Protein AF-W7FIF8-F1 (afdb_monomer)

Sequence (119 aa):
MKDNLNKTILILSYNGIMEESIPKFECELEFLQSLCNIDYIKHLYENKYFNDYNFINYLKYLNYWRNKPYIFYVHFPICLYVLDILNNNNTNIYFNHANSFQNFIYYLKLHWLYFSYQI

Secondary structure (DSSP, 8-state):
-HHHHHHHHHHHHHTT--S----HHHHHHHHHHHTT-HHHHHHHHHTTGGG-HHHHHHHHHGGGGGSTTGGGG-S-THHHHHHHHHHSTTHHHHHHSTTHHHHHHHHHHHHHHHHHTT-

Foldseek 3Di:
DVVVVVVVVVVVVVVPPPDDPPPVLVVLLVVLLCLVPLVVVVVCVVVPVLVDPVSLVVLVVSCVCVDPPNVVSRPDPVSVVSSVCSNDPCNVVQVPDPCNSVVVVVVVVVVVVVVVVVD

Mean predicted aligned error: 10.22 Å

Solvent-accessible surface area (backbone atoms only — not comparable to full-atom values): 7037 Å² total; per-residue (Å²): 121,68,66,60,52,52,50,50,50,50,51,55,56,56,74,69,55,82,75,78,75,66,55,66,68,58,53,52,50,51,53,47,49,48,52,59,38,60,71,55,50,49,52,42,53,76,71,45,47,83,74,38,67,70,51,52,52,49,62,58,56,58,55,60,45,74,39,85,76,50,38,79,73,58,86,55,70,61,17,57,58,45,50,53,50,68,69,38,92,58,38,70,66,49,64,68,40,95,55,38,69,60,52,50,53,50,52,52,51,50,50,54,51,56,62,66,71,75,113

Structure (mmCIF, N/CA/C/O backbone):
data_AF-W7FIF8-F1
#
_entry.id   AF-W7FIF8-F1
#
loop_
_atom_site.group_PDB
_atom_site.id
_atom_site.type_symbol
_atom_site.label_atom_id
_atom_site.label_alt_id
_atom_site.label_comp_id
_atom_site.label_asym_id
_atom_site.label_entity_id
_atom_site.label_seq_id
_atom_site.pdbx_PDB_ins_code
_atom_site.Cartn_x
_atom_site.Cartn_y
_atom_site.Cartn_z
_atom_site.occupancy
_atom_site.B_iso_or_equiv
_atom_site.auth_seq_id
_atom_site.auth_comp_id
_atom_site.auth_asym_id
_atom_site.auth_atom_id
_atom_site.pdbx_PDB_model_num
ATOM 1 N N . MET A 1 1 ? -38.239 -31.612 13.374 1.00 47.59 1 MET A N 1
ATOM 2 C CA . MET A 1 1 ? -38.400 -31.472 11.902 1.00 47.59 1 MET A CA 1
ATOM 3 C C . MET A 1 1 ? -38.067 -30.070 11.373 1.00 47.59 1 MET A C 1
ATOM 5 O O . MET A 1 1 ? -37.555 -29.998 10.266 1.00 47.59 1 MET A O 1
ATOM 9 N N . LYS A 1 2 ? -38.280 -28.974 12.128 1.00 45.81 2 LYS A N 1
ATOM 10 C CA . LYS A 1 2 ? -37.891 -27.603 11.714 1.00 45.81 2 LYS A CA 1
ATOM 11 C C . LYS A 1 2 ? -36.373 -27.340 11.703 1.00 45.81 2 LYS A C 1
ATOM 13 O O . LYS A 1 2 ? -35.912 -26.519 10.921 1.00 45.81 2 LYS A O 1
ATOM 18 N N . ASP A 1 3 ? -35.593 -28.083 12.486 1.00 51.50 3 ASP A N 1
ATOM 19 C CA . ASP A 1 3 ? -34.149 -27.824 12.620 1.00 51.50 3 ASP A CA 1
ATOM 20 C C . ASP A 1 3 ? -33.326 -28.263 11.405 1.00 51.50 3 ASP A C 1
ATOM 22 O O . ASP A 1 3 ? -32.331 -27.625 11.070 1.00 51.50 3 ASP A O 1
ATOM 26 N N . ASN A 1 4 ? -33.768 -29.306 10.693 1.00 46.50 4 ASN A N 1
ATOM 27 C CA . ASN A 1 4 ? -33.116 -29.741 9.456 1.00 46.50 4 ASN A CA 1
ATOM 28 C C . ASN A 1 4 ? -33.463 -28.829 8.281 1.00 46.50 4 ASN A C 1
ATOM 30 O O . ASN A 1 4 ? -32.620 -28.626 7.424 1.00 46.50 4 ASN A O 1
ATOM 34 N N . LEU A 1 5 ? -34.656 -28.222 8.268 1.00 48.66 5 LEU A N 1
ATOM 35 C CA . LEU A 1 5 ? -35.000 -27.224 7.259 1.00 48.66 5 LEU A CA 1
ATOM 36 C C . LEU A 1 5 ? -34.144 -25.968 7.442 1.00 48.66 5 LEU A C 1
ATOM 38 O O . LEU A 1 5 ? -33.627 -25.455 6.464 1.00 48.66 5 LEU A O 1
ATOM 42 N N . ASN A 1 6 ? -33.908 -25.533 8.683 1.00 46.66 6 ASN A N 1
ATOM 43 C CA . ASN A 1 6 ? -33.028 -24.398 8.965 1.00 46.66 6 ASN A CA 1
ATOM 44 C C . ASN A 1 6 ? -31.568 -24.703 8.628 1.00 46.66 6 ASN A C 1
ATOM 46 O O . ASN A 1 6 ? -30.905 -23.850 8.055 1.00 46.66 6 ASN A O 1
ATOM 50 N N . LYS A 1 7 ? -31.078 -25.920 8.913 1.00 51.53 7 LYS A N 1
ATOM 51 C CA . LYS A 1 7 ? -29.735 -26.358 8.500 1.00 51.53 7 LYS A CA 1
ATOM 52 C C . LYS A 1 7 ? -29.609 -26.466 6.984 1.00 51.53 7 LYS A C 1
ATOM 54 O O . LYS A 1 7 ? -28.624 -25.995 6.441 1.00 51.53 7 LYS A O 1
ATOM 59 N N . THR A 1 8 ? -30.599 -27.024 6.294 1.00 47.41 8 THR A N 1
ATOM 60 C CA . THR A 1 8 ? -30.614 -27.113 4.829 1.00 47.41 8 THR A CA 1
ATOM 61 C C . THR A 1 8 ? -30.783 -25.739 4.183 1.00 47.41 8 THR A C 1
ATOM 63 O O . THR A 1 8 ? -30.113 -25.481 3.199 1.00 47.41 8 THR A O 1
ATOM 66 N N . ILE A 1 9 ? -31.577 -24.825 4.747 1.00 52.69 9 ILE A N 1
ATOM 67 C CA . ILE A 1 9 ? -31.657 -23.421 4.313 1.00 52.69 9 ILE A CA 1
ATOM 68 C C . ILE A 1 9 ? -30.315 -22.720 4.549 1.00 52.69 9 ILE A C 1
ATOM 70 O O . ILE A 1 9 ? -29.861 -22.023 3.653 1.00 52.69 9 ILE A O 1
ATOM 74 N N . LEU A 1 10 ? -29.642 -22.965 5.681 1.00 52.69 10 LEU A N 1
ATOM 75 C CA . LEU A 1 10 ? -28.289 -22.459 5.945 1.00 52.69 10 LEU A CA 1
ATOM 76 C C . LEU A 1 10 ? -27.277 -22.990 4.926 1.00 52.69 10 LEU A C 1
ATOM 78 O O . LEU A 1 10 ? -26.485 -22.219 4.401 1.00 52.69 10 LEU A O 1
ATOM 82 N N . ILE A 1 11 ? -27.324 -24.289 4.623 1.00 52.25 11 ILE A N 1
ATOM 83 C CA . ILE A 1 11 ? -26.425 -24.953 3.668 1.00 52.25 11 ILE A CA 1
ATOM 84 C C . ILE A 1 11 ? -26.720 -24.488 2.233 1.00 52.25 11 ILE A C 1
ATOM 86 O O . ILE A 1 11 ? -25.798 -24.239 1.467 1.00 52.25 11 ILE A O 1
ATOM 90 N N . LEU A 1 12 ? -27.991 -24.304 1.867 1.00 47.69 12 LEU A N 1
ATOM 91 C CA . LEU A 1 12 ? -28.400 -23.780 0.561 1.00 47.69 12 LEU A CA 1
ATOM 92 C C . LEU A 1 12 ? -28.080 -22.284 0.415 1.00 47.69 12 LEU A C 1
ATOM 94 O O . LEU A 1 12 ? -27.724 -21.862 -0.680 1.00 47.69 12 LEU A O 1
ATOM 98 N N . SER A 1 13 ? -28.140 -21.498 1.498 1.00 50.28 13 SER A N 1
ATOM 99 C CA . SER A 1 13 ? -27.649 -20.112 1.504 1.00 50.28 13 SER A CA 1
ATOM 100 C C . SER A 1 13 ? -26.123 -20.032 1.451 1.00 50.28 13 SER A C 1
ATOM 102 O O . SER A 1 13 ? -25.595 -19.123 0.823 1.00 50.28 13 SER A O 1
ATOM 104 N N . TYR A 1 14 ? -25.416 -20.998 2.047 1.00 48.31 14 TYR A N 1
ATOM 105 C CA . TYR A 1 14 ? -23.953 -21.084 2.001 1.00 48.31 14 TYR A CA 1
ATOM 106 C C . TYR A 1 14 ? -23.441 -21.469 0.611 1.00 48.31 14 TYR A C 1
ATOM 108 O O . TYR A 1 14 ? -22.460 -20.916 0.132 1.00 48.31 14 TYR A O 1
ATOM 116 N N . ASN A 1 15 ? -24.135 -22.378 -0.074 1.00 44.50 15 ASN A N 1
ATOM 117 C CA . ASN A 1 15 ? -23.692 -22.888 -1.372 1.00 44.50 15 ASN A CA 1
ATOM 118 C C . ASN A 1 15 ? -24.016 -21.943 -2.551 1.00 44.50 15 ASN A C 1
ATOM 120 O O . ASN A 1 15 ? -23.636 -22.238 -3.682 1.00 44.50 15 ASN A O 1
ATOM 124 N N . GLY A 1 16 ? -24.728 -20.834 -2.307 1.00 43.75 16 GLY A N 1
ATOM 125 C CA . GLY A 1 16 ? -25.137 -19.846 -3.318 1.00 43.75 16 GLY A CA 1
ATOM 126 C C . GLY A 1 16 ? -24.414 -18.494 -3.250 1.00 43.75 16 GLY A C 1
ATOM 127 O O . GLY A 1 16 ? -24.658 -17.647 -4.106 1.00 43.75 16 GLY A O 1
ATOM 128 N N . ILE A 1 17 ? -23.532 -18.285 -2.266 1.00 45.38 17 ILE A N 1
ATOM 129 C CA . ILE A 1 17 ? -22.674 -17.095 -2.137 1.00 45.38 17 ILE A CA 1
ATOM 130 C C . ILE A 1 17 ? -21.252 -17.550 -2.468 1.00 45.38 17 ILE A C 1
ATOM 132 O O . ILE A 1 17 ? -20.418 -17.779 -1.599 1.00 45.38 17 ILE A O 1
ATOM 136 N N . MET A 1 18 ? -21.014 -17.818 -3.746 1.00 42.00 18 MET A N 1
ATOM 137 C CA . MET A 1 18 ? -19.688 -18.185 -4.222 1.00 42.00 18 MET A CA 1
ATOM 138 C C . MET A 1 18 ? -18.825 -16.924 -4.322 1.00 42.00 18 MET A C 1
ATOM 140 O O . MET A 1 18 ? -19.218 -15.976 -4.993 1.00 42.00 18 MET A O 1
ATOM 144 N N . GLU A 1 19 ? -17.679 -16.979 -3.634 1.00 43.25 19 GLU A N 1
ATOM 145 C CA . GLU A 1 19 ? -16.745 -15.905 -3.246 1.00 43.25 19 GLU A CA 1
ATOM 146 C C . GLU A 1 19 ? -17.213 -15.074 -2.045 1.00 43.25 19 GLU A C 1
ATOM 148 O O . GLU A 1 19 ? -17.748 -13.975 -2.172 1.00 43.25 19 GLU A O 1
ATOM 153 N N . GLU A 1 20 ? -16.968 -15.616 -0.844 1.00 48.97 20 GLU A N 1
ATOM 154 C CA . GLU A 1 20 ? -16.894 -14.846 0.398 1.00 48.97 20 GLU A CA 1
ATOM 155 C C . GLU A 1 20 ? -16.087 -13.570 0.136 1.00 48.97 20 GLU A C 1
ATOM 157 O O . GLU A 1 20 ? -14.870 -13.609 -0.046 1.00 48.97 20 GLU A O 1
ATOM 162 N N . SER A 1 21 ? -16.762 -12.421 0.080 1.00 50.69 21 SER A N 1
ATOM 163 C CA . SER A 1 21 ? -16.076 -11.141 0.074 1.00 50.69 21 SER A CA 1
ATOM 164 C C . SER A 1 21 ? -15.330 -11.047 1.399 1.00 50.69 21 SER A C 1
ATOM 166 O O . SER A 1 21 ? -15.953 -10.752 2.425 1.00 50.69 21 SER A O 1
ATOM 168 N N . ILE A 1 22 ? -14.023 -11.319 1.391 1.00 58.41 22 ILE A N 1
ATOM 169 C CA . ILE A 1 22 ? -13.141 -10.966 2.504 1.00 58.41 22 ILE A CA 1
ATOM 170 C C . ILE A 1 22 ? -13.508 -9.524 2.864 1.00 58.41 22 ILE A C 1
ATOM 172 O O . ILE A 1 22 ? -13.574 -8.672 1.960 1.00 58.41 22 ILE A O 1
ATOM 176 N N . PRO A 1 23 ? -13.862 -9.235 4.128 1.00 78.50 23 PRO A N 1
ATOM 177 C CA . PRO A 1 23 ? -14.303 -7.903 4.487 1.00 78.50 23 PRO A CA 1
ATOM 178 C C . PRO A 1 23 ? -13.205 -6.933 4.061 1.00 78.50 23 PRO A C 1
ATOM 180 O O . PRO A 1 23 ? -12.031 -7.142 4.352 1.00 78.50 23 PRO A O 1
ATOM 183 N N . LYS A 1 24 ? -13.585 -5.881 3.327 1.00 84.38 24 LYS A N 1
ATOM 184 C CA . LYS A 1 24 ? -12.658 -4.922 2.699 1.00 84.38 24 LYS A CA 1
ATOM 185 C C . LYS A 1 24 ? -11.527 -4.479 3.639 1.00 84.38 24 LYS A C 1
ATOM 187 O O . LYS A 1 24 ? -10.397 -4.310 3.205 1.00 84.38 24 LYS A O 1
ATOM 192 N N . PHE A 1 25 ? -11.840 -4.352 4.926 1.00 87.44 25 PHE A N 1
ATOM 193 C CA . PHE A 1 25 ? -10.897 -4.068 6.002 1.00 87.44 25 PHE A CA 1
ATOM 194 C C . PHE A 1 25 ? -9.755 -5.093 6.133 1.00 87.44 25 PHE A C 1
ATOM 196 O O . PHE A 1 25 ? -8.595 -4.697 6.205 1.00 87.44 25 PHE A O 1
ATOM 203 N N . GLU A 1 26 ? -10.063 -6.391 6.158 1.00 89.00 26 GLU A N 1
ATOM 204 C CA . GLU A 1 26 ? -9.065 -7.465 6.264 1.00 89.00 26 GLU A CA 1
ATOM 205 C C . GLU A 1 26 ? -8.206 -7.525 5.000 1.00 89.00 26 GLU A C 1
ATOM 207 O O . GLU A 1 26 ? -6.984 -7.531 5.106 1.00 89.00 26 GLU A O 1
ATOM 212 N N . CYS A 1 27 ? -8.821 -7.415 3.816 1.00 90.44 27 CYS A N 1
ATOM 213 C CA . CYS A 1 27 ? -8.098 -7.296 2.544 1.00 90.44 27 CYS A CA 1
ATOM 214 C C . CYS A 1 27 ? -7.107 -6.126 2.536 1.00 90.44 27 CYS A C 1
ATOM 216 O O . CYS A 1 27 ? -5.961 -6.268 2.112 1.00 90.44 27 CYS A O 1
ATOM 218 N N . GLU A 1 28 ? -7.542 -4.945 2.981 1.00 93.44 28 GLU A N 1
ATOM 219 C CA . GLU A 1 28 ? -6.689 -3.756 3.040 1.00 93.44 28 GLU A CA 1
ATOM 220 C C . GLU A 1 28 ? -5.548 -3.922 4.045 1.00 93.44 28 GLU A C 1
ATOM 222 O O . GLU A 1 28 ? -4.428 -3.481 3.775 1.00 93.44 28 GLU A O 1
ATOM 227 N N . LEU A 1 29 ? -5.816 -4.571 5.180 1.00 93.25 29 LEU A N 1
ATOM 228 C CA . LEU A 1 29 ? -4.815 -4.846 6.205 1.00 93.25 29 LEU A CA 1
ATOM 229 C C . LEU A 1 29 ? -3.771 -5.851 5.713 1.00 93.25 29 LEU A C 1
ATOM 231 O O . LEU A 1 29 ? -2.573 -5.604 5.858 1.00 93.25 29 LEU A O 1
ATOM 235 N N . GLU A 1 30 ? -4.207 -6.957 5.113 1.00 92.44 30 GLU A N 1
ATOM 236 C CA . GLU A 1 30 ? -3.326 -7.962 4.514 1.00 92.44 30 GLU A CA 1
ATOM 237 C C . GLU A 1 30 ? -2.496 -7.355 3.387 1.00 92.44 30 GLU A C 1
ATOM 239 O O . GLU A 1 30 ? -1.278 -7.541 3.346 1.00 92.44 30 GLU A O 1
ATOM 244 N N . PHE A 1 31 ? -3.119 -6.552 2.519 1.00 94.50 31 PHE A N 1
ATOM 245 C CA . PHE A 1 31 ? -2.407 -5.831 1.472 1.00 94.50 31 PHE A CA 1
ATOM 246 C C . PHE A 1 31 ? -1.348 -4.896 2.060 1.00 94.50 31 PHE A C 1
ATOM 248 O O . PHE A 1 31 ? -0.193 -4.948 1.638 1.00 94.50 31 PHE A O 1
ATOM 255 N N . LEU A 1 32 ? -1.701 -4.077 3.057 1.00 94.81 32 LEU A N 1
ATOM 256 C CA . LEU A 1 32 ? -0.749 -3.188 3.718 1.00 94.81 32 LEU A CA 1
ATOM 257 C C . LEU A 1 32 ? 0.431 -3.990 4.279 1.00 94.81 32 LEU A C 1
A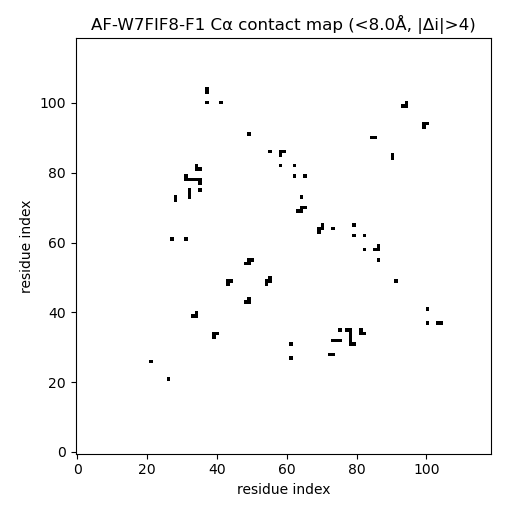TOM 259 O O . LEU A 1 32 ? 1.583 -3.645 4.032 1.00 94.81 32 LEU A O 1
ATOM 263 N N . GLN A 1 33 ? 0.156 -5.073 5.004 1.00 93.19 33 GLN A N 1
ATOM 264 C CA . GLN A 1 33 ? 1.192 -5.907 5.613 1.00 93.19 33 GLN A CA 1
ATOM 265 C C . GLN A 1 33 ? 2.048 -6.638 4.571 1.00 93.19 33 GLN A C 1
ATOM 267 O O . GLN A 1 33 ? 3.252 -6.801 4.780 1.00 93.19 33 GLN A O 1
ATOM 272 N N . SER A 1 34 ? 1.475 -7.002 3.421 1.00 93.38 34 SER A N 1
ATOM 273 C CA . SER A 1 34 ? 2.208 -7.613 2.308 1.00 93.38 34 SER A CA 1
ATOM 274 C C . SER A 1 34 ? 3.279 -6.688 1.721 1.00 93.38 34 SER A C 1
ATOM 276 O O . SER A 1 34 ? 4.270 -7.181 1.182 1.00 93.38 34 SER A O 1
ATOM 278 N N . LEU A 1 35 ? 3.163 -5.363 1.902 1.00 92.31 35 LEU A N 1
ATOM 279 C CA . LEU A 1 35 ? 4.202 -4.405 1.503 1.00 92.31 35 LEU A CA 1
ATOM 280 C C . LEU A 1 35 ? 5.512 -4.598 2.280 1.00 92.31 35 LEU A C 1
ATOM 282 O O . LEU A 1 35 ? 6.548 -4.120 1.838 1.00 92.31 35 LEU A O 1
ATOM 286 N N . CYS A 1 36 ? 5.522 -5.320 3.404 1.00 89.62 36 CYS A N 1
ATOM 287 C CA . CYS A 1 36 ? 6.779 -5.728 4.039 1.00 89.62 36 CYS A CA 1
ATOM 288 C C . CYS A 1 36 ? 7.609 -6.673 3.160 1.00 89.62 36 CYS A C 1
ATOM 290 O O . CYS A 1 36 ? 8.827 -6.749 3.328 1.00 89.62 36 CYS A O 1
ATOM 292 N N . ASN A 1 37 ? 6.969 -7.412 2.252 1.00 91.25 37 ASN A N 1
ATOM 293 C CA . ASN A 1 37 ? 7.654 -8.323 1.352 1.00 91.25 37 ASN A CA 1
ATOM 294 C C . ASN A 1 37 ? 8.190 -7.564 0.132 1.00 91.25 37 ASN A C 1
ATOM 296 O O . ASN A 1 37 ? 7.449 -7.149 -0.756 1.00 91.25 37 ASN A O 1
ATOM 300 N N . ILE A 1 38 ? 9.509 -7.426 0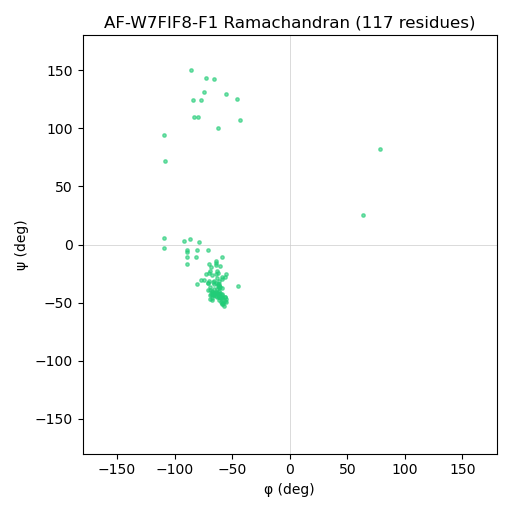.059 1.00 90.69 38 ILE A N 1
ATOM 301 C CA . ILE A 1 38 ? 10.166 -6.661 -1.003 1.00 90.69 38 ILE A CA 1
ATOM 302 C C . ILE A 1 38 ? 10.062 -7.364 -2.357 1.00 90.69 38 ILE A C 1
ATOM 304 O O . ILE A 1 38 ? 9.954 -6.681 -3.374 1.00 90.69 38 ILE A O 1
ATOM 308 N N . ASP A 1 39 ? 10.030 -8.698 -2.393 1.00 90.69 39 ASP A N 1
ATOM 309 C CA . ASP A 1 39 ? 9.820 -9.428 -3.647 1.00 90.69 39 ASP A CA 1
ATOM 310 C C . ASP A 1 39 ? 8.429 -9.132 -4.224 1.00 90.69 39 ASP A C 1
ATOM 312 O O . ASP A 1 39 ? 8.267 -9.012 -5.439 1.00 90.69 39 ASP A O 1
ATOM 316 N N . TYR A 1 40 ? 7.438 -8.907 -3.355 1.00 92.88 40 TYR A N 1
ATOM 317 C CA . TYR A 1 40 ? 6.113 -8.466 -3.776 1.00 92.88 40 TYR A CA 1
ATOM 318 C C . TYR A 1 40 ? 6.126 -7.027 -4.311 1.00 92.88 40 TYR A C 1
ATOM 320 O O . TYR A 1 40 ? 5.573 -6.766 -5.377 1.00 92.88 40 TYR A O 1
ATOM 328 N N . ILE A 1 41 ? 6.828 -6.097 -3.653 1.00 91.62 41 ILE A N 1
ATOM 329 C CA . ILE A 1 41 ? 7.011 -4.731 -4.184 1.00 91.62 41 ILE A CA 1
ATOM 330 C C . ILE A 1 41 ? 7.695 -4.767 -5.553 1.00 91.62 41 ILE A C 1
ATOM 332 O O . ILE A 1 41 ? 7.292 -4.051 -6.470 1.00 91.62 41 ILE A O 1
ATOM 336 N N . LYS A 1 42 ? 8.723 -5.607 -5.705 1.00 91.31 42 LYS A N 1
ATOM 337 C CA . LYS A 1 42 ? 9.423 -5.793 -6.974 1.00 91.31 42 LYS A CA 1
ATOM 338 C C . LYS A 1 42 ? 8.460 -6.283 -8.054 1.00 91.31 42 LYS A C 1
ATOM 340 O O . LYS A 1 42 ? 8.438 -5.709 -9.138 1.00 91.31 42 LYS A O 1
ATOM 345 N N . HIS A 1 43 ? 7.615 -7.262 -7.742 1.00 92.69 43 HIS A N 1
ATOM 346 C CA . HIS A 1 43 ? 6.567 -7.720 -8.652 1.00 92.69 43 HIS A CA 1
ATOM 347 C C . HIS A 1 43 ? 5.588 -6.593 -9.032 1.00 92.69 43 HIS A C 1
ATOM 349 O O . HIS A 1 43 ? 5.256 -6.425 -10.206 1.00 92.69 43 HIS A O 1
ATOM 355 N N . LEU A 1 44 ? 5.157 -5.770 -8.069 1.00 92.00 44 LEU A N 1
ATOM 356 C CA . LEU A 1 44 ? 4.302 -4.608 -8.341 1.00 92.00 44 LEU A CA 1
ATOM 357 C C . LEU A 1 44 ? 4.988 -3.587 -9.266 1.00 92.00 44 LEU A C 1
ATOM 359 O O . LEU A 1 44 ? 4.345 -2.992 -10.136 1.00 92.00 44 LEU A O 1
ATOM 363 N N . TYR A 1 45 ? 6.297 -3.405 -9.101 1.00 90.50 45 TYR A N 1
ATOM 364 C CA . TYR A 1 45 ? 7.104 -2.518 -9.931 1.00 90.50 45 TYR A CA 1
ATOM 365 C C . TYR A 1 45 ? 7.270 -3.041 -11.358 1.00 90.50 45 TYR A C 1
ATOM 367 O O . TYR A 1 45 ? 7.019 -2.301 -12.310 1.00 90.50 45 TYR A O 1
ATOM 375 N N . GLU A 1 46 ? 7.609 -4.319 -11.518 1.00 90.38 46 GLU A N 1
ATOM 376 C CA . GLU A 1 46 ? 7.752 -4.968 -12.828 1.00 90.38 46 GLU A CA 1
ATOM 377 C C . GLU A 1 46 ? 6.441 -4.937 -13.631 1.00 90.38 46 GLU A C 1
ATOM 379 O O . GLU A 1 46 ? 6.454 -4.681 -14.837 1.00 90.38 46 GLU A O 1
ATOM 384 N N . ASN A 1 47 ? 5.300 -5.083 -12.952 1.00 92.94 47 ASN A N 1
ATOM 385 C CA . ASN A 1 47 ? 3.967 -4.959 -13.549 1.00 92.94 47 ASN A CA 1
ATOM 386 C C . ASN A 1 47 ? 3.498 -3.511 -13.771 1.00 92.94 47 ASN A C 1
ATOM 388 O O . ASN A 1 47 ? 2.386 -3.296 -14.250 1.00 92.94 47 ASN A O 1
ATOM 392 N N . LYS A 1 48 ? 4.327 -2.508 -13.455 1.00 89.88 48 LYS A N 1
ATOM 393 C CA . LYS A 1 48 ? 4.058 -1.080 -13.699 1.00 89.88 48 LYS A CA 1
ATOM 394 C C . LYS A 1 48 ? 2.858 -0.502 -12.935 1.00 89.88 48 LYS A C 1
ATOM 396 O O . LYS A 1 48 ? 2.323 0.525 -13.351 1.00 89.88 48 LYS A O 1
ATOM 401 N N . TYR A 1 49 ? 2.478 -1.075 -11.790 1.00 90.31 49 TYR A N 1
ATOM 402 C CA . TYR A 1 49 ? 1.386 -0.530 -10.967 1.00 90.31 49 TYR A CA 1
ATOM 403 C C . TYR A 1 49 ? 1.682 0.888 -10.452 1.00 90.31 49 TYR A C 1
ATOM 405 O O . TYR A 1 49 ? 0.779 1.710 -10.353 1.00 90.31 49 TYR A O 1
ATOM 413 N N . PHE A 1 50 ? 2.954 1.225 -10.212 1.00 88.19 50 PHE A N 1
ATOM 414 C CA . PHE A 1 50 ? 3.368 2.571 -9.786 1.00 88.19 50 PHE A CA 1
ATOM 415 C C . PHE A 1 50 ? 3.257 3.649 -10.876 1.00 88.19 50 PHE A C 1
ATOM 417 O O . PHE A 1 50 ? 3.491 4.820 -10.590 1.00 88.19 50 PHE A O 1
ATOM 424 N N . ASN A 1 51 ? 2.901 3.285 -12.112 1.00 87.81 51 ASN A N 1
ATOM 425 C CA . ASN A 1 51 ? 2.595 4.257 -13.164 1.00 87.81 51 ASN A CA 1
ATOM 426 C C . ASN A 1 51 ? 1.111 4.652 -13.176 1.00 87.81 51 ASN A C 1
ATOM 428 O O . ASN A 1 51 ? 0.762 5.662 -13.788 1.00 87.81 51 ASN A O 1
ATOM 432 N N . ASP A 1 52 ? 0.239 3.874 -12.527 1.00 91.88 52 ASP A N 1
ATOM 433 C CA . ASP A 1 52 ? -1.188 4.172 -12.449 1.00 91.88 52 ASP A CA 1
ATOM 434 C C . ASP A 1 52 ? -1.477 5.159 -11.309 1.00 91.88 52 ASP A C 1
ATOM 436 O O . ASP A 1 52 ? -1.168 4.925 -10.136 1.00 91.88 52 ASP A O 1
ATOM 440 N N . TYR A 1 53 ? -2.127 6.268 -11.656 1.00 91.12 53 TYR A N 1
ATOM 441 C CA . TYR A 1 53 ? -2.548 7.286 -10.702 1.00 91.12 53 TYR A CA 1
ATOM 442 C C . TYR A 1 53 ? -3.528 6.737 -9.659 1.00 91.12 53 TYR A C 1
ATOM 444 O O . TYR A 1 53 ? -3.455 7.121 -8.488 1.00 91.12 53 TYR A O 1
ATOM 452 N N . ASN A 1 54 ? -4.415 5.819 -10.055 1.00 92.50 54 ASN A N 1
ATOM 453 C CA . ASN A 1 54 ? -5.391 5.231 -9.136 1.00 92.50 54 ASN A CA 1
ATOM 454 C C . ASN A 1 54 ? -4.692 4.429 -8.037 1.00 92.50 54 ASN A C 1
ATOM 456 O O . ASN A 1 54 ? -5.040 4.554 -6.862 1.00 92.50 54 ASN A O 1
ATOM 460 N N . PHE A 1 55 ? -3.662 3.666 -8.408 1.00 92.56 55 PHE A N 1
ATOM 461 C CA . PHE A 1 55 ? -2.868 2.885 -7.468 1.00 92.56 55 PHE A CA 1
ATOM 462 C C . PHE A 1 55 ? -2.078 3.778 -6.506 1.00 92.56 55 PHE A C 1
ATOM 464 O O . PHE A 1 55 ? -2.105 3.561 -5.296 1.00 92.56 55 PHE A O 1
ATOM 471 N N . ILE A 1 56 ? -1.449 4.847 -7.004 1.00 91.44 56 ILE A N 1
ATOM 472 C CA . ILE A 1 56 ? -0.760 5.822 -6.143 1.00 91.44 56 ILE A CA 1
ATOM 473 C C . ILE A 1 56 ? -1.746 6.473 -5.162 1.00 91.44 56 ILE A C 1
ATOM 475 O O . ILE A 1 56 ? -1.436 6.650 -3.983 1.00 91.44 56 ILE A O 1
ATOM 479 N N . ASN A 1 57 ? -2.948 6.826 -5.622 1.00 93.06 57 ASN A N 1
ATOM 480 C CA . ASN A 1 57 ? -3.968 7.398 -4.749 1.00 93.06 57 ASN A CA 1
ATOM 481 C C . ASN A 1 57 ? -4.449 6.389 -3.692 1.00 93.06 57 ASN A C 1
ATOM 483 O O . ASN A 1 57 ? -4.704 6.764 -2.547 1.00 93.06 57 ASN A O 1
ATOM 487 N N . TYR A 1 58 ? -4.504 5.104 -4.042 1.00 94.62 58 TYR A N 1
ATOM 488 C CA . TYR A 1 58 ? -4.797 4.031 -3.097 1.00 94.62 58 TYR A CA 1
ATOM 489 C C . TYR A 1 58 ? -3.699 3.874 -2.029 1.00 94.62 58 TYR A C 1
ATOM 491 O O . TYR A 1 58 ? -4.008 3.791 -0.841 1.00 94.62 58 TYR A O 1
ATOM 499 N N . LEU A 1 59 ? -2.417 3.951 -2.398 1.00 93.69 59 LEU A N 1
ATOM 500 C CA . LEU A 1 59 ? -1.318 3.967 -1.419 1.00 93.69 59 LEU A CA 1
ATOM 501 C C . LEU A 1 59 ? -1.393 5.177 -0.475 1.00 93.69 59 LEU A C 1
ATOM 503 O O . LEU A 1 59 ? -1.098 5.062 0.717 1.00 93.69 59 LEU A O 1
ATOM 507 N N . LYS A 1 60 ? -1.836 6.336 -0.972 1.00 93.44 60 LYS A N 1
ATOM 508 C CA . LYS A 1 60 ? -2.089 7.507 -0.120 1.00 93.44 60 LYS A CA 1
ATOM 509 C C . LYS A 1 60 ? -3.250 7.272 0.835 1.00 93.44 60 LYS A C 1
ATOM 511 O O . LYS A 1 60 ? -3.136 7.641 2.005 1.00 93.44 60 LYS A O 1
ATOM 516 N N . TYR A 1 61 ? -4.326 6.651 0.353 1.00 94.81 61 TYR A N 1
ATOM 517 C CA . TYR A 1 61 ? -5.482 6.279 1.164 1.00 94.81 61 TYR A CA 1
ATOM 518 C C . TYR A 1 61 ? -5.070 5.398 2.350 1.00 94.81 61 TYR A C 1
ATOM 520 O O . TYR A 1 61 ? -5.432 5.719 3.480 1.00 94.81 61 TYR A O 1
ATOM 528 N N . LEU A 1 62 ? -4.212 4.394 2.138 1.00 95.00 62 LEU A N 1
ATOM 529 C CA . LEU A 1 62 ? -3.728 3.488 3.192 1.00 95.00 62 LEU A CA 1
ATOM 530 C C . LEU A 1 62 ? -2.996 4.177 4.361 1.00 95.00 62 LEU A C 1
ATOM 532 O O . LEU A 1 62 ? -2.803 3.561 5.406 1.00 95.00 62 LEU A O 1
ATOM 536 N N . ASN A 1 63 ? -2.643 5.464 4.270 1.00 93.81 63 ASN A N 1
ATOM 537 C CA . ASN A 1 63 ? -2.105 6.190 5.425 1.00 93.81 63 ASN A CA 1
ATOM 538 C C . ASN A 1 63 ? -3.100 6.324 6.589 1.00 93.81 63 ASN A C 1
ATOM 540 O O . ASN A 1 63 ? -2.673 6.632 7.705 1.00 93.81 63 ASN A O 1
ATOM 544 N N . TYR A 1 64 ? -4.397 6.054 6.385 1.00 93.69 64 TYR A N 1
ATOM 545 C CA . TYR A 1 64 ? -5.372 6.043 7.480 1.00 93.69 64 TYR A CA 1
ATOM 546 C C . TYR A 1 64 ? -5.015 5.024 8.580 1.00 93.69 64 TYR A C 1
ATOM 548 O O . TYR A 1 64 ? -5.307 5.279 9.751 1.00 93.69 64 TYR A O 1
ATOM 556 N N . TRP A 1 65 ? -4.314 3.935 8.231 1.00 94.44 65 TRP A N 1
ATOM 557 C CA . TRP A 1 65 ? -3.858 2.895 9.163 1.00 94.44 65 TRP A CA 1
ATOM 558 C C . TRP A 1 65 ? -2.908 3.413 10.252 1.00 94.44 65 TRP A C 1
ATOM 560 O O . TRP A 1 65 ? -2.755 2.773 11.289 1.00 94.44 65 TRP A O 1
ATOM 570 N N . ARG A 1 66 ? -2.296 4.590 10.062 1.00 91.94 66 ARG A N 1
ATOM 571 C CA . ARG A 1 66 ? -1.423 5.235 11.062 1.00 91.94 66 ARG A CA 1
ATOM 572 C C . ARG A 1 66 ? -2.185 5.806 12.251 1.00 91.94 66 ARG A C 1
ATOM 574 O O . ARG A 1 66 ? -1.617 5.981 13.327 1.00 91.94 66 ARG A O 1
ATOM 581 N N . ASN A 1 67 ? -3.454 6.141 12.053 1.00 92.25 67 ASN A N 1
ATOM 582 C CA . ASN A 1 67 ? -4.258 6.800 13.068 1.00 92.25 67 ASN A CA 1
ATOM 583 C C . ASN A 1 67 ? -4.889 5.770 14.012 1.00 92.25 67 ASN A C 1
ATOM 585 O O . ASN A 1 67 ? -5.217 4.646 13.627 1.00 92.25 67 ASN A O 1
ATOM 589 N N . LYS A 1 68 ? -5.106 6.164 15.270 1.00 92.50 68 LYS A N 1
ATOM 590 C CA . LYS A 1 68 ? -5.928 5.375 16.200 1.00 92.50 68 LYS A CA 1
ATOM 591 C C . LYS A 1 68 ? -7.385 5.356 15.700 1.00 92.50 68 LYS A C 1
ATOM 593 O O . LYS A 1 68 ? -7.846 6.392 15.222 1.00 92.50 68 LYS A O 1
ATOM 598 N N . PRO A 1 69 ? -8.125 4.237 15.828 1.00 91.50 69 PRO A N 1
ATOM 599 C CA . PRO A 1 69 ? -7.750 2.966 16.464 1.00 91.50 69 PRO A CA 1
ATOM 600 C C . PRO A 1 69 ? -7.073 1.950 15.521 1.00 91.50 69 PRO A C 1
ATOM 602 O O . PR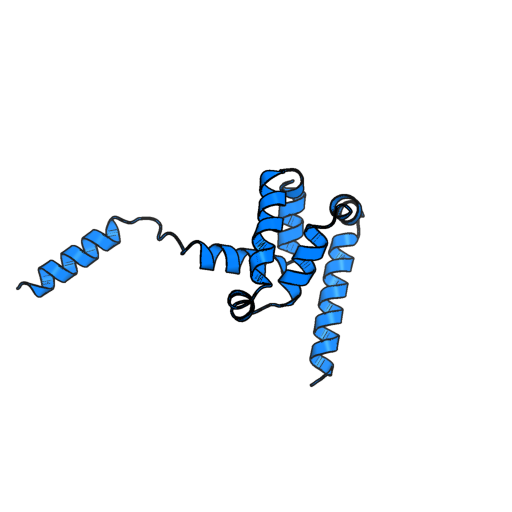O A 1 69 ? -6.632 0.903 15.980 1.00 91.50 69 PRO A O 1
ATOM 605 N N . TYR A 1 70 ? -6.973 2.242 14.224 1.00 91.94 70 TYR A N 1
ATOM 606 C CA . TYR A 1 70 ? -6.537 1.293 13.191 1.00 91.94 70 TYR A CA 1
ATOM 607 C C . TYR A 1 70 ? -5.105 0.789 13.370 1.00 91.94 70 TYR A C 1
ATOM 609 O O . TYR A 1 70 ? -4.818 -0.378 13.112 1.00 91.94 70 TYR A O 1
ATOM 617 N N . ILE A 1 71 ? -4.228 1.645 13.890 1.00 92.38 71 ILE A N 1
ATOM 618 C CA . ILE A 1 71 ? -2.824 1.312 14.143 1.00 92.38 71 ILE A CA 1
ATOM 619 C C . ILE A 1 71 ? -2.639 0.083 15.044 1.00 92.38 71 ILE A C 1
ATOM 621 O O . ILE A 1 71 ? -1.649 -0.628 14.907 1.00 92.38 71 ILE A O 1
ATOM 625 N N . PHE A 1 72 ? -3.597 -0.210 15.931 1.00 91.44 72 PHE A N 1
ATOM 626 C CA . PHE A 1 72 ? -3.518 -1.362 16.833 1.00 91.44 72 PHE A CA 1
ATOM 627 C C . PHE A 1 72 ? -3.670 -2.713 16.118 1.00 91.44 72 PHE A C 1
ATOM 629 O O . PHE A 1 72 ? -3.291 -3.733 16.682 1.00 91.44 72 PHE A O 1
ATOM 636 N N . TYR A 1 73 ? -4.188 -2.730 14.887 1.00 92.38 73 TYR A N 1
ATOM 637 C CA . TYR A 1 73 ? -4.339 -3.948 14.083 1.00 92.38 73 TYR A CA 1
ATOM 638 C C . TYR A 1 73 ? -3.102 -4.253 13.218 1.00 92.38 73 TYR A C 1
ATOM 640 O O . TYR A 1 73 ? -2.986 -5.339 12.643 1.00 92.38 73 TYR A O 1
ATOM 648 N N . VAL A 1 74 ? -2.160 -3.309 13.110 1.00 92.81 74 VAL A N 1
ATOM 649 C CA . VAL A 1 74 ? -0.954 -3.463 12.291 1.00 92.81 74 VAL A CA 1
ATOM 650 C C . VAL A 1 74 ? 0.077 -4.302 13.045 1.00 92.81 74 VAL A C 1
ATOM 652 O O . VAL A 1 74 ? 0.683 -3.842 14.008 1.00 92.81 74 VAL A O 1
ATOM 655 N N . HIS A 1 75 ? 0.305 -5.530 12.577 1.00 89.50 75 HIS A N 1
ATOM 656 C CA . HIS A 1 75 ? 1.251 -6.458 13.206 1.00 89.50 75 HIS A CA 1
ATOM 657 C C . HIS A 1 75 ? 2.706 -6.167 12.817 1.00 89.50 75 HIS A C 1
ATOM 659 O O . HIS A 1 75 ? 3.618 -6.331 13.623 1.00 89.50 75 HIS A O 1
ATOM 665 N N . PHE A 1 76 ? 2.927 -5.710 11.582 1.00 89.69 76 PHE A N 1
ATOM 666 C CA . PHE A 1 76 ? 4.257 -5.439 11.044 1.00 89.69 76 PHE A CA 1
ATOM 667 C C . PHE A 1 76 ? 4.483 -3.932 10.892 1.00 89.69 76 PHE A C 1
ATOM 669 O O . PHE A 1 76 ? 4.144 -3.380 9.851 1.00 89.69 76 PHE A O 1
ATOM 676 N N . PRO A 1 77 ? 5.093 -3.233 11.866 1.00 87.81 77 PRO A N 1
ATOM 677 C CA . PRO A 1 77 ? 5.231 -1.771 11.813 1.00 87.81 77 PRO A CA 1
ATOM 678 C C . PRO A 1 77 ? 6.074 -1.283 10.622 1.00 87.8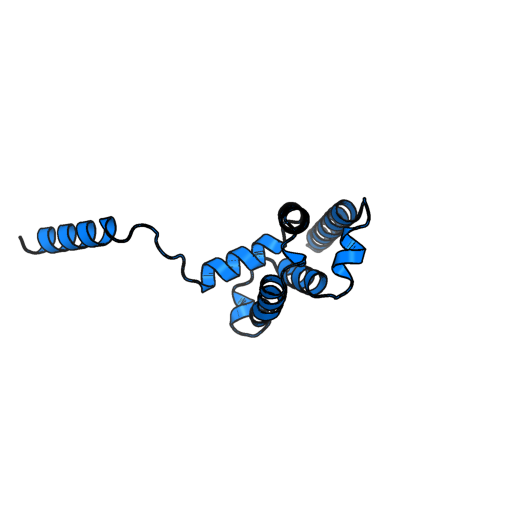1 77 PRO A C 1
ATOM 680 O O . PRO A 1 77 ? 5.896 -0.164 10.142 1.00 87.81 77 PRO A O 1
ATOM 683 N N . ILE A 1 78 ? 6.957 -2.143 10.105 1.00 89.25 78 ILE A N 1
ATOM 684 C CA . ILE A 1 78 ? 7.795 -1.879 8.929 1.00 89.25 78 ILE A CA 1
ATOM 685 C C . ILE A 1 78 ? 6.948 -1.565 7.687 1.00 89.25 78 ILE A C 1
ATOM 687 O O . ILE A 1 78 ? 7.385 -0.760 6.865 1.00 89.25 78 ILE A O 1
ATOM 691 N N . CYS A 1 79 ? 5.731 -2.109 7.559 1.00 92.25 79 CYS A N 1
ATOM 692 C CA . CYS A 1 79 ? 4.896 -1.870 6.377 1.00 92.25 79 CYS A CA 1
ATOM 693 C C . CYS A 1 79 ? 4.559 -0.387 6.205 1.00 92.25 79 CYS A C 1
ATOM 695 O O . CYS A 1 79 ? 4.498 0.109 5.084 1.00 92.25 79 CYS A O 1
ATOM 697 N N . LEU A 1 80 ? 4.396 0.340 7.313 1.00 92.25 80 LEU A N 1
ATOM 698 C CA . LEU A 1 80 ? 4.129 1.773 7.30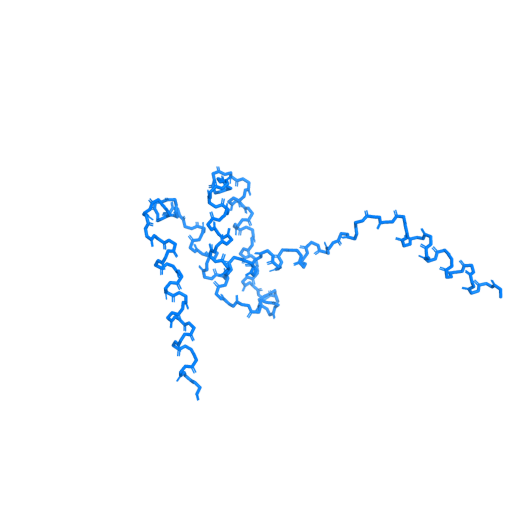0 1.00 92.25 80 LEU A CA 1
ATOM 699 C C . LEU A 1 80 ? 5.359 2.541 6.806 1.00 92.25 80 LEU A C 1
ATOM 701 O O . LEU A 1 80 ? 5.243 3.416 5.954 1.00 92.25 80 LEU A O 1
ATOM 705 N N . TYR A 1 81 ? 6.557 2.173 7.260 1.00 90.06 81 TYR A N 1
ATOM 706 C CA . TYR A 1 81 ? 7.788 2.793 6.764 1.00 90.06 81 TYR A CA 1
ATOM 707 C C . TYR A 1 81 ? 7.985 2.556 5.260 1.00 90.06 81 TYR A C 1
ATOM 709 O O . TYR A 1 81 ? 8.317 3.479 4.514 1.00 90.06 81 TYR A O 1
ATOM 717 N N . VAL A 1 82 ? 7.709 1.336 4.790 1.00 90.81 82 VAL A N 1
ATOM 718 C CA . VAL A 1 82 ? 7.715 1.030 3.354 1.00 90.81 82 VAL A CA 1
ATOM 719 C C . VAL A 1 82 ? 6.671 1.867 2.615 1.00 90.81 82 VAL A C 1
ATOM 721 O O . VAL A 1 82 ? 6.979 2.424 1.565 1.00 90.81 82 VAL A O 1
ATOM 724 N N . LEU A 1 83 ? 5.465 2.015 3.165 1.00 93.38 83 LEU A N 1
ATOM 725 C CA . LEU A 1 83 ? 4.413 2.842 2.576 1.00 93.38 83 LEU A CA 1
ATOM 726 C C . LEU A 1 83 ? 4.851 4.309 2.410 1.00 93.38 83 LEU A C 1
ATOM 728 O O . LEU A 1 83 ? 4.529 4.924 1.393 1.00 93.38 83 LEU A O 1
ATOM 732 N N . ASP A 1 84 ? 5.610 4.866 3.358 1.00 91.38 84 ASP A N 1
ATOM 733 C CA . ASP A 1 84 ? 6.180 6.217 3.223 1.00 91.38 84 ASP A CA 1
ATOM 734 C C . ASP A 1 84 ? 7.179 6.288 2.077 1.00 91.38 84 ASP A C 1
ATOM 736 O O . ASP A 1 84 ? 7.136 7.218 1.270 1.00 91.38 84 ASP A O 1
ATOM 740 N N . ILE A 1 85 ? 8.058 5.289 1.978 1.00 89.62 85 ILE A N 1
ATOM 741 C CA . ILE 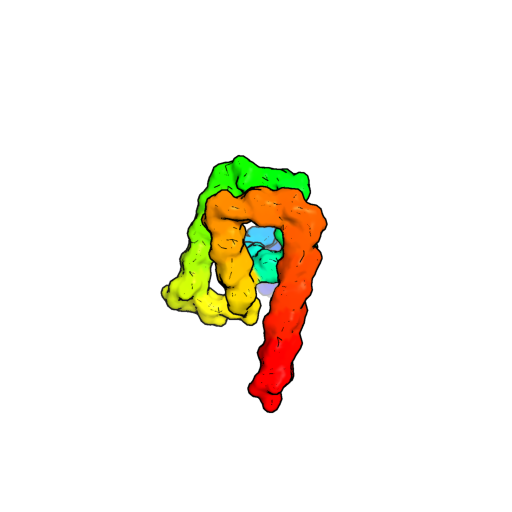A 1 85 ? 9.012 5.202 0.877 1.00 89.62 85 ILE A CA 1
ATOM 742 C C . ILE A 1 85 ? 8.254 5.173 -0.441 1.00 89.62 85 ILE A C 1
ATOM 744 O O . ILE A 1 85 ? 8.544 6.020 -1.273 1.00 89.62 85 ILE A O 1
ATOM 748 N N . LEU A 1 86 ? 7.257 4.297 -0.594 1.00 89.88 86 LEU A N 1
ATOM 749 C CA . LEU A 1 86 ? 6.457 4.149 -1.815 1.00 89.88 86 LEU A CA 1
ATOM 750 C C . LEU A 1 86 ? 5.638 5.397 -2.184 1.00 89.88 86 LEU A C 1
ATOM 752 O O . LEU A 1 86 ? 5.393 5.638 -3.364 1.00 89.88 86 LEU A O 1
ATOM 756 N N . ASN A 1 87 ? 5.240 6.208 -1.205 1.00 89.19 87 ASN A N 1
ATOM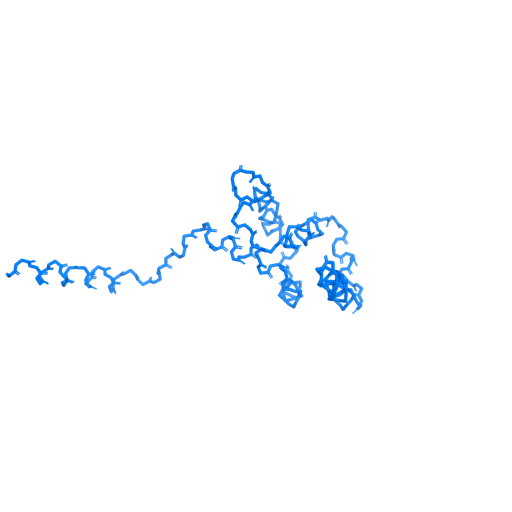 757 C CA . ASN A 1 87 ? 4.524 7.461 -1.449 1.00 89.19 87 ASN A CA 1
ATOM 758 C C . ASN A 1 87 ? 5.448 8.636 -1.826 1.00 89.19 87 ASN A C 1
ATOM 760 O O . ASN A 1 87 ? 4.952 9.682 -2.251 1.00 89.19 87 ASN A O 1
ATOM 764 N N . ASN A 1 88 ? 6.774 8.498 -1.696 1.00 88.56 88 ASN A N 1
ATOM 765 C CA . ASN A 1 88 ? 7.706 9.554 -2.086 1.00 88.56 88 ASN A CA 1
ATOM 766 C C . ASN A 1 88 ? 7.813 9.693 -3.611 1.00 88.56 88 ASN A C 1
ATOM 768 O O . ASN A 1 88 ? 7.898 8.714 -4.350 1.00 88.56 88 ASN A O 1
ATOM 772 N N . ASN A 1 89 ? 7.948 10.934 -4.085 1.00 77.69 89 ASN A N 1
ATOM 773 C CA . ASN A 1 89 ? 8.080 11.242 -5.517 1.00 77.69 89 ASN A CA 1
ATOM 774 C C . ASN A 1 89 ? 9.357 10.662 -6.162 1.00 77.69 89 ASN A C 1
ATOM 776 O O . ASN A 1 89 ? 9.441 10.545 -7.380 1.00 77.69 89 ASN A O 1
ATOM 780 N N . ASN A 1 90 ? 10.350 10.286 -5.351 1.00 81.38 90 ASN A N 1
ATOM 781 C CA . ASN A 1 90 ? 11.648 9.787 -5.812 1.00 81.38 90 ASN A CA 1
ATOM 782 C C . ASN A 1 90 ? 11.703 8.255 -5.950 1.00 81.38 90 ASN A C 1
ATOM 784 O O . ASN A 1 90 ? 12.756 7.705 -6.269 1.00 81.38 90 ASN A O 1
ATOM 788 N N . THR A 1 91 ? 10.597 7.550 -5.711 1.00 80.62 91 THR A N 1
ATOM 789 C CA . THR A 1 91 ? 10.524 6.077 -5.746 1.00 80.62 91 THR A CA 1
ATOM 790 C C . THR A 1 91 ? 10.925 5.487 -7.079 1.00 80.62 91 THR A C 1
ATOM 792 O O . THR A 1 91 ? 11.741 4.572 -7.124 1.00 80.62 91 THR A O 1
ATOM 795 N N . ASN A 1 92 ? 10.416 6.046 -8.173 1.00 80.81 92 ASN A N 1
ATOM 796 C CA . ASN A 1 92 ? 10.739 5.568 -9.515 1.00 80.81 92 ASN A CA 1
ATOM 797 C C . ASN A 1 92 ? 12.231 5.710 -9.830 1.00 80.81 92 ASN A C 1
ATOM 799 O O . ASN A 1 92 ? 12.810 4.834 -10.466 1.00 80.81 92 ASN A O 1
ATOM 803 N N . ILE A 1 93 ? 12.865 6.780 -9.340 1.00 82.94 93 ILE A N 1
ATOM 804 C CA . ILE A 1 93 ? 14.309 6.995 -9.481 1.00 82.94 93 ILE A CA 1
ATOM 805 C C . ILE A 1 93 ? 15.062 5.947 -8.659 1.00 82.94 93 ILE A C 1
ATOM 807 O O . ILE A 1 93 ? 15.982 5.312 -9.166 1.00 82.94 93 ILE A O 1
ATOM 811 N N . TYR A 1 94 ? 14.628 5.722 -7.415 1.00 84.00 94 TYR A N 1
ATOM 812 C CA . TYR A 1 94 ? 15.221 4.726 -6.531 1.00 84.00 94 TYR A CA 1
ATOM 813 C C . TYR A 1 94 ? 15.146 3.318 -7.134 1.00 84.00 94 TYR A C 1
ATOM 815 O O . TYR A 1 94 ? 16.175 2.659 -7.247 1.00 84.00 94 TYR A O 1
ATOM 823 N N . PHE A 1 95 ? 13.976 2.864 -7.587 1.00 85.44 95 PHE A N 1
ATOM 824 C CA . PHE A 1 95 ? 13.802 1.509 -8.127 1.00 85.44 95 PHE A CA 1
ATOM 825 C C . PHE A 1 95 ? 14.497 1.268 -9.470 1.00 85.44 95 PHE A C 1
ATOM 827 O O . PHE A 1 95 ? 14.830 0.125 -9.772 1.00 85.44 95 PHE A O 1
ATOM 834 N N . ASN A 1 96 ? 14.780 2.319 -10.243 1.00 85.69 96 ASN A N 1
ATOM 835 C CA . ASN A 1 96 ? 15.511 2.194 -11.505 1.00 85.69 96 ASN A CA 1
ATOM 836 C C . ASN A 1 96 ? 16.991 1.796 -11.310 1.00 85.69 96 ASN A C 1
ATOM 838 O O . ASN A 1 96 ? 17.639 1.313 -12.238 1.00 85.69 96 ASN A O 1
ATOM 842 N N . HIS A 1 97 ? 17.561 1.980 -10.116 1.00 87.75 97 HIS A N 1
ATOM 843 C CA . HIS A 1 97 ? 18.930 1.538 -9.852 1.00 87.75 97 HIS A CA 1
ATOM 844 C C . HIS A 1 97 ? 19.005 0.008 -9.682 1.00 87.75 97 HIS A C 1
ATOM 846 O O . HIS A 1 97 ? 18.292 -0.584 -8.874 1.00 87.75 97 HIS A O 1
ATOM 852 N N . ALA A 1 98 ? 19.952 -0.624 -10.387 1.00 78.56 98 ALA A N 1
ATOM 853 C CA . ALA A 1 98 ? 20.073 -2.084 -10.514 1.00 78.56 98 ALA A CA 1
ATOM 854 C C . ALA A 1 98 ? 20.171 -2.868 -9.185 1.00 78.56 98 ALA A C 1
ATOM 856 O O . ALA A 1 98 ? 19.782 -4.031 -9.133 1.00 78.56 98 ALA A O 1
ATOM 857 N N . ASN A 1 99 ? 20.646 -2.237 -8.104 1.00 86.69 99 ASN A N 1
ATOM 858 C CA . ASN A 1 99 ? 20.830 -2.872 -6.792 1.00 86.69 99 ASN A CA 1
ATOM 859 C C . ASN A 1 99 ? 19.833 -2.403 -5.723 1.00 86.69 99 ASN A C 1
ATOM 861 O O . ASN A 1 99 ? 19.961 -2.790 -4.562 1.00 86.69 99 ASN A O 1
ATOM 865 N N . SER A 1 100 ? 18.841 -1.582 -6.072 1.00 87.25 100 SER A N 1
ATOM 866 C CA . SER A 1 100 ? 17.962 -0.969 -5.070 1.00 87.25 100 SER A CA 1
ATOM 867 C C . SER A 1 100 ? 17.176 -1.979 -4.256 1.00 87.25 100 SER A C 1
ATOM 869 O O . SER A 1 100 ? 17.208 -1.917 -3.032 1.00 87.25 100 SER A O 1
ATOM 871 N N . PHE A 1 101 ? 16.544 -2.960 -4.902 1.00 88.38 101 PHE A N 1
ATOM 872 C CA . PHE A 1 101 ? 15.789 -3.993 -4.187 1.00 88.38 101 PHE A CA 1
ATOM 873 C C . PHE A 1 101 ? 16.683 -4.843 -3.271 1.00 88.38 101 PHE A C 1
ATOM 875 O O . PHE A 1 101 ? 16.290 -5.150 -2.150 1.00 88.38 101 PHE A O 1
ATOM 882 N N . GLN A 1 102 ? 17.911 -5.162 -3.698 1.00 88.50 102 GLN A N 1
ATOM 883 C CA . GLN A 1 102 ? 18.872 -5.913 -2.878 1.00 88.50 102 GLN A CA 1
ATOM 884 C C . GLN A 1 102 ? 19.336 -5.110 -1.661 1.00 88.50 102 GLN A C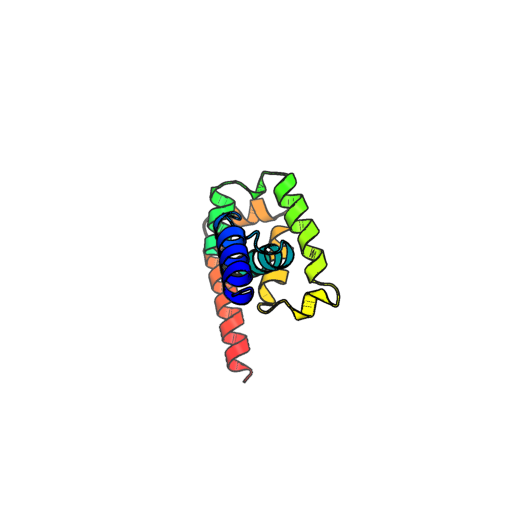 1
ATOM 886 O O . GLN A 1 102 ? 19.370 -5.631 -0.547 1.00 88.50 102 GLN A O 1
ATOM 891 N N . ASN A 1 103 ? 19.621 -3.820 -1.849 1.00 87.75 103 ASN A N 1
ATOM 892 C CA . ASN A 1 103 ? 19.935 -2.915 -0.749 1.00 87.75 103 ASN A CA 1
ATOM 893 C C . ASN A 1 103 ? 18.755 -2.808 0.220 1.00 87.75 103 ASN A C 1
ATOM 895 O O . ASN A 1 103 ? 18.945 -2.829 1.431 1.00 87.75 103 ASN A O 1
ATOM 899 N N . PHE A 1 104 ? 17.531 -2.751 -0.302 1.00 87.00 104 PHE A N 1
ATOM 900 C CA . PHE A 1 104 ? 16.322 -2.680 0.505 1.00 87.00 104 PHE A CA 1
ATOM 901 C C . PHE A 1 104 ? 16.142 -3.933 1.377 1.00 87.00 104 PHE A C 1
ATOM 903 O O . PHE A 1 104 ? 15.929 -3.818 2.586 1.00 87.00 104 PHE A O 1
ATOM 910 N N . ILE A 1 105 ? 16.340 -5.124 0.797 1.00 88.06 105 ILE A N 1
ATOM 911 C CA . ILE A 1 105 ? 16.345 -6.408 1.523 1.00 88.06 105 ILE A CA 1
ATOM 912 C C . ILE A 1 105 ? 17.415 -6.399 2.609 1.00 88.06 105 ILE A C 1
ATOM 914 O O . ILE A 1 105 ? 17.155 -6.780 3.752 1.00 88.06 105 ILE A O 1
ATOM 918 N N . TYR A 1 106 ? 18.617 -5.943 2.262 1.00 89.19 106 TYR A N 1
ATOM 919 C CA . TYR A 1 106 ? 19.732 -5.859 3.190 1.00 89.19 106 TYR A CA 1
ATOM 920 C C . TYR A 1 106 ? 19.423 -4.939 4.379 1.00 89.19 106 TYR A C 1
ATOM 922 O O . TYR A 1 106 ? 19.629 -5.343 5.524 1.00 89.19 106 TYR A O 1
ATOM 930 N N . TYR A 1 107 ? 18.863 -3.750 4.142 1.00 87.81 107 TYR A N 1
ATOM 931 C CA . TYR A 1 107 ? 18.477 -2.826 5.210 1.00 87.81 107 TYR A CA 1
ATOM 932 C C . TYR A 1 107 ? 17.378 -3.391 6.109 1.00 87.81 107 TYR A C 1
ATOM 934 O O . TYR A 1 107 ? 17.496 -3.283 7.331 1.00 87.81 107 TYR A O 1
ATOM 942 N N . LEU A 1 108 ? 16.355 -4.044 5.546 1.00 85.19 108 LEU A N 1
ATOM 943 C CA . LEU A 1 108 ? 15.351 -4.723 6.369 1.00 85.19 108 LEU A CA 1
ATOM 944 C C . LEU A 1 108 ? 15.993 -5.826 7.211 1.00 85.19 108 LEU A C 1
ATOM 946 O O . LEU A 1 108 ? 15.739 -5.903 8.410 1.00 85.19 108 LEU A O 1
ATOM 950 N N . LYS A 1 109 ? 16.869 -6.649 6.626 1.00 87.50 109 LYS A N 1
ATOM 951 C CA . LYS A 1 109 ? 17.565 -7.715 7.357 1.00 87.50 109 LYS A CA 1
ATOM 952 C C . LYS A 1 109 ? 18.415 -7.161 8.501 1.00 87.50 109 LYS A C 1
ATOM 954 O O . LYS A 1 109 ? 18.370 -7.705 9.600 1.00 87.50 109 LYS A O 1
ATOM 959 N N . LEU A 1 110 ? 19.156 -6.078 8.265 1.00 87.06 110 LEU A N 1
ATOM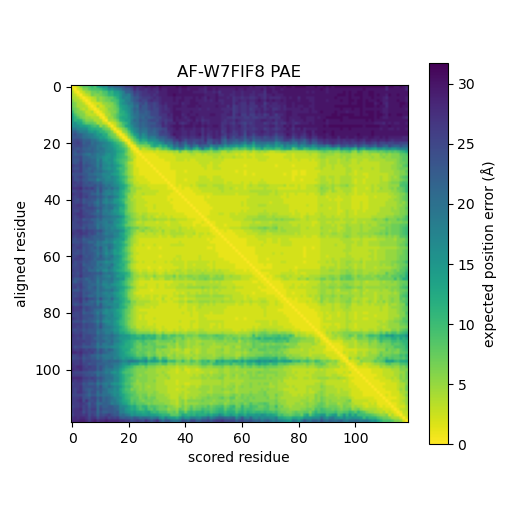 960 C CA . LEU A 1 110 ? 19.928 -5.397 9.306 1.00 87.06 110 LEU A CA 1
ATOM 961 C C . LEU A 1 110 ? 19.039 -4.853 10.422 1.00 87.06 110 LEU A C 1
ATOM 963 O O . LEU A 1 110 ? 19.377 -5.017 11.590 1.00 87.06 110 LEU A O 1
ATOM 967 N N . HIS A 1 111 ? 17.910 -4.238 10.071 1.00 84.38 111 HIS A N 1
ATOM 968 C CA . HIS A 1 111 ? 16.928 -3.767 11.040 1.00 84.38 111 HIS A CA 1
ATOM 969 C C . HIS A 1 111 ? 16.452 -4.929 11.922 1.00 84.38 111 HIS A C 1
ATOM 971 O O . HIS A 1 111 ? 16.578 -4.861 13.141 1.00 84.38 111 HIS A O 1
ATOM 977 N N . TRP A 1 112 ? 15.995 -6.034 11.326 1.00 82.88 112 TRP A N 1
ATOM 978 C CA . TRP A 1 112 ? 15.584 -7.229 12.073 1.00 82.88 112 TRP A CA 1
ATOM 979 C C . TRP A 1 112 ? 16.685 -7.773 12.986 1.00 82.88 112 TRP A C 1
ATOM 981 O O . TRP A 1 112 ? 16.419 -8.055 14.153 1.00 82.88 112 TRP A O 1
ATOM 991 N N . LEU A 1 113 ? 17.919 -7.876 12.481 1.00 86.25 113 LEU A N 1
ATOM 992 C CA . LEU A 1 113 ? 19.061 -8.297 13.291 1.00 86.25 113 LEU A CA 1
ATOM 993 C C . LEU A 1 113 ? 19.256 -7.359 14.484 1.00 86.25 113 LEU A C 1
ATOM 995 O O . LEU A 1 113 ? 19.313 -7.828 15.615 1.00 86.25 113 LEU A O 1
ATOM 999 N N . TYR A 1 114 ? 19.286 -6.046 14.263 1.00 86.81 114 TYR A N 1
ATOM 1000 C CA . TYR A 1 114 ? 19.456 -5.065 15.332 1.00 86.81 114 TYR A CA 1
ATOM 1001 C C . TYR A 1 114 ? 18.405 -5.213 16.441 1.00 86.81 114 TYR A C 1
ATOM 1003 O O . TYR A 1 114 ? 18.774 -5.325 17.607 1.00 86.81 114 TYR A O 1
ATOM 1011 N N . PHE A 1 115 ? 17.117 -5.299 16.090 1.00 79.44 115 PHE A N 1
ATOM 1012 C CA . PHE A 1 115 ? 16.045 -5.479 17.077 1.00 79.44 115 PHE A CA 1
ATOM 1013 C C . PHE A 1 115 ? 16.113 -6.830 17.796 1.00 79.44 115 PHE A C 1
ATOM 1015 O O . PHE A 1 115 ? 15.768 -6.904 18.971 1.00 79.44 115 PHE A O 1
ATOM 1022 N N . SER A 1 116 ? 16.600 -7.884 17.134 1.00 78.81 116 SER A N 1
ATOM 1023 C CA . SER A 1 116 ? 16.780 -9.192 17.776 1.00 78.81 116 SER A CA 1
ATOM 1024 C C . SER A 1 116 ? 17.868 -9.202 18.857 1.00 78.81 116 SER A C 1
ATOM 1026 O O . SER A 1 116 ? 17.773 -9.990 19.790 1.00 78.81 116 SER A O 1
ATOM 1028 N N . TYR A 1 117 ? 18.865 -8.313 18.765 1.00 73.75 117 TYR A N 1
ATOM 1029 C CA . TYR A 1 117 ? 19.955 -8.186 19.744 1.00 73.75 117 TYR A CA 1
ATOM 1030 C C . TYR A 1 117 ? 19.649 -7.223 20.902 1.00 73.75 117 TYR A C 1
ATOM 1032 O O . TYR A 1 117 ? 20.460 -7.099 21.816 1.00 73.75 117 TYR A O 1
ATOM 1040 N N . GLN A 1 118 ? 18.520 -6.510 20.864 1.00 66.12 118 GLN A N 1
ATOM 1041 C CA . GLN A 1 118 ? 18.086 -5.613 21.945 1.00 66.12 118 GLN A CA 1
ATOM 1042 C C . GLN A 1 118 ? 17.272 -6.322 23.043 1.00 66.12 118 GLN A C 1
ATOM 1044 O O . GLN A 1 118 ? 16.776 -5.659 23.954 1.00 66.12 118 GLN A O 1
ATOM 1049 N N . ILE A 1 119 ? 17.140 -7.647 22.951 1.00 52.03 119 ILE A N 1
ATOM 1050 C CA . ILE A 1 119 ? 16.529 -8.542 23.944 1.00 52.03 119 ILE A CA 1
ATOM 1051 C C . ILE A 1 119 ? 17.653 -9.238 24.708 1.00 52.03 119 ILE A C 1
ATOM 1053 O O . ILE A 1 119 ? 17.552 -9.302 25.953 1.00 52.03 119 ILE A O 1
#

Nearest PDB structures (foldseek):
  7emf-assembly1_4  TM=9.214E-01  e=8.913E-05  Homo sapiens
  5n9j-assembly1_R  TM=8.871E-01  e=2.391E-04  Schizosaccharomyces pombe
  7nvr-assembly1_o  TM=9.230E-01  e=8.576E-04  Homo sapiens
  8tqw-assembly1_4  TM=8.598E-01  e=5.712E-04  Homo sapiens
  6w1s-assembly1_Z  TM=8.124E-01  e=4.273E-04  Mus musculus

InterPro domains:
  IPR008831 Mediator complex, subunit Med31 [PF05669] (24-113)
  IPR008831 Mediator complex, subunit Med31 [PTHR13186] (21-114)
  IPR038089 Mediator of RNA polymerase II, subunit Med31 superfamily [G3DSA:1.10.10.1340] (17-104)

Organism: NCBI:txid478859

pLDDT: mean 81.18, std 16.63, range [42.0, 95.0]

Radius of gyration: 20.2 Å; Cα contacts (8 Å, |Δi|>4): 52; chains: 1; bounding box: 59×43×38 Å